Protein AF-A0A1Q3MSQ8-F1 (afdb_monomer)

Structure (mmCIF, N/CA/C/O backbone):
data_AF-A0A1Q3MSQ8-F1
#
_entry.id   AF-A0A1Q3MSQ8-F1
#
loop_
_atom_site.group_PDB
_atom_site.id
_atom_site.type_symbol
_atom_site.label_atom_id
_atom_site.label_alt_id
_atom_site.label_comp_id
_atom_site.label_asym_id
_atom_site.label_entity_id
_atom_site.label_seq_id
_atom_site.pdbx_PDB_ins_code
_atom_site.Cartn_x
_atom_site.Cartn_y
_atom_site.Cartn_z
_atom_site.occupancy
_atom_site.B_iso_or_equiv
_atom_site.auth_seq_id
_atom_site.auth_comp_id
_atom_site.auth_asym_id
_atom_site.auth_atom_id
_atom_site.pdbx_PDB_model_num
ATOM 1 N N . MET A 1 1 ? -13.800 -5.449 -11.370 1.00 63.69 1 MET A N 1
ATOM 2 C CA . MET A 1 1 ? -12.842 -5.411 -10.246 1.00 63.69 1 MET A CA 1
ATOM 3 C C . MET A 1 1 ? -13.075 -4.107 -9.504 1.00 63.69 1 MET A C 1
ATOM 5 O O . MET A 1 1 ? -12.994 -3.051 -10.132 1.00 63.69 1 MET A O 1
ATOM 9 N N . ASN A 1 2 ? -13.481 -4.179 -8.236 1.00 75.88 2 ASN A N 1
ATOM 10 C CA . ASN A 1 2 ? -13.775 -2.991 -7.434 1.00 75.88 2 ASN A CA 1
ATOM 11 C C . ASN A 1 2 ? -12.462 -2.304 -7.053 1.00 75.88 2 ASN A C 1
ATOM 13 O O . ASN A 1 2 ? -11.493 -2.981 -6.705 1.00 75.88 2 ASN A O 1
ATOM 17 N N . HIS A 1 3 ? -12.427 -0.979 -7.166 1.00 82.69 3 HIS A N 1
ATOM 18 C CA . HIS A 1 3 ? -11.273 -0.170 -6.804 1.00 82.69 3 HIS A CA 1
ATOM 19 C C . HIS A 1 3 ? -11.722 1.119 -6.121 1.00 82.69 3 HIS A C 1
ATOM 21 O O . HIS A 1 3 ? -12.742 1.701 -6.488 1.00 82.69 3 HIS A O 1
ATOM 27 N N . VAL A 1 4 ? -10.944 1.557 -5.140 1.00 85.12 4 VAL A N 1
ATOM 28 C CA . VAL A 1 4 ? -11.151 2.782 -4.372 1.00 85.12 4 VAL A CA 1
ATOM 29 C C . VAL A 1 4 ? -9.894 3.632 -4.504 1.00 85.12 4 VAL A C 1
ATOM 31 O O . VAL A 1 4 ? -8.778 3.111 -4.491 1.00 85.12 4 VAL A O 1
ATOM 34 N N . ARG A 1 5 ? -10.069 4.941 -4.683 1.00 85.81 5 ARG A N 1
ATOM 35 C CA . ARG A 1 5 ? -8.953 5.887 -4.734 1.00 85.81 5 ARG A CA 1
ATOM 36 C C . ARG A 1 5 ? -8.682 6.429 -3.340 1.00 85.81 5 ARG A C 1
ATOM 38 O O . ARG A 1 5 ? -9.616 6.778 -2.626 1.00 85.81 5 ARG A O 1
ATOM 45 N N . VAL A 1 6 ? -7.405 6.505 -3.012 1.00 84.62 6 VAL A N 1
ATOM 46 C CA . VAL A 1 6 ? -6.853 7.092 -1.800 1.00 84.62 6 VAL A CA 1
ATOM 47 C C . VAL A 1 6 ? -6.036 8.308 -2.220 1.00 84.62 6 VAL A C 1
ATOM 49 O O . VAL A 1 6 ? -5.218 8.235 -3.146 1.00 84.62 6 VAL A O 1
ATOM 52 N N . HIS A 1 7 ? -6.291 9.434 -1.571 1.00 79.12 7 HIS A N 1
ATOM 53 C CA . HIS A 1 7 ? -5.691 10.716 -1.885 1.00 79.12 7 HIS A CA 1
ATOM 54 C C . HIS A 1 7 ? -4.332 10.874 -1.185 1.00 79.12 7 HIS A C 1
ATOM 56 O O . HIS A 1 7 ? -4.111 10.352 -0.086 1.00 79.12 7 HIS A O 1
ATOM 62 N N . PRO A 1 8 ? -3.391 11.593 -1.820 1.00 77.44 8 PRO A N 1
ATOM 63 C CA . PRO A 1 8 ? -2.103 11.895 -1.212 1.00 77.44 8 PRO A CA 1
ATOM 64 C C . PRO A 1 8 ? -2.261 12.899 -0.063 1.00 77.44 8 PRO A C 1
ATOM 66 O O . PRO A 1 8 ? -3.130 13.771 -0.113 1.00 77.44 8 PRO A O 1
ATOM 69 N N . THR A 1 9 ? -1.391 12.823 0.948 1.00 75.19 9 THR A N 1
ATOM 70 C CA . THR A 1 9 ? -1.416 13.772 2.082 1.00 75.19 9 THR A CA 1
ATOM 71 C C . THR A 1 9 ? -0.771 15.115 1.753 1.00 75.19 9 THR A C 1
ATOM 73 O O . THR A 1 9 ? -1.103 16.135 2.354 1.00 75.19 9 THR A O 1
ATOM 76 N N . SER A 1 10 ? 0.113 15.153 0.753 1.00 63.59 10 SER A N 1
ATOM 77 C CA . SER A 1 10 ? 0.724 16.387 0.263 1.00 63.59 10 SER A CA 1
ATOM 78 C C . SER A 1 10 ? 0.869 16.387 -1.261 1.00 63.59 10 SER A C 1
ATOM 80 O O . SER A 1 10 ? 1.370 15.446 -1.873 1.00 63.59 10 SER A O 1
ATOM 82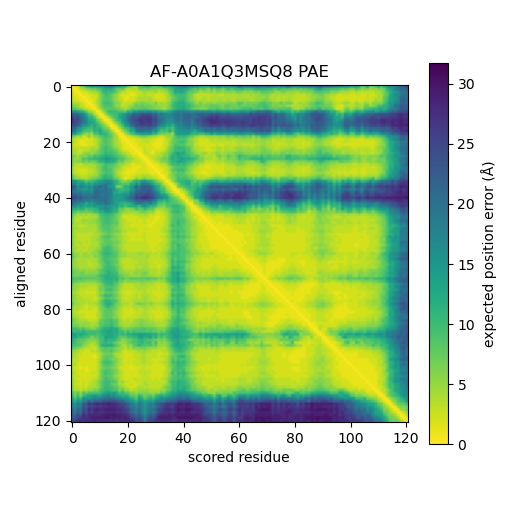 N N . SER A 1 11 ? 0.444 17.483 -1.895 1.00 50.78 11 SER A N 1
ATOM 83 C CA . SER A 1 11 ? 0.744 17.794 -3.293 1.00 50.78 11 SER A CA 1
ATOM 84 C C . SER A 1 11 ? 2.126 18.454 -3.370 1.00 50.78 11 SER A C 1
ATOM 86 O O . SER A 1 11 ? 2.230 19.677 -3.494 1.00 50.78 11 SER A O 1
ATOM 88 N N . VAL A 1 12 ? 3.212 17.692 -3.221 1.00 42.66 12 VAL A N 1
ATOM 89 C CA . VAL A 1 12 ? 4.562 18.277 -3.287 1.00 42.66 12 VAL A CA 1
ATOM 90 C C . VAL A 1 12 ? 4.934 18.579 -4.748 1.00 42.66 12 VAL A C 1
ATOM 92 O O . VAL A 1 12 ? 5.477 17.765 -5.485 1.00 42.66 12 VAL A O 1
ATOM 95 N N . THR A 1 13 ? 4.579 19.803 -5.153 1.00 38.59 13 THR A N 1
ATOM 96 C CA . THR A 1 13 ? 5.292 20.704 -6.082 1.00 38.59 13 THR A CA 1
ATOM 97 C C . THR A 1 13 ? 5.554 20.287 -7.531 1.00 38.59 13 THR A C 1
ATOM 99 O O . THR A 1 13 ? 6.388 20.904 -8.187 1.00 38.59 13 THR A O 1
ATOM 102 N N . THR A 1 14 ? 4.793 19.364 -8.112 1.00 41.28 14 THR A N 1
ATOM 103 C CA . THR A 1 14 ? 4.559 19.382 -9.568 1.00 41.28 14 THR A CA 1
ATOM 104 C C . THR A 1 14 ? 3.089 19.068 -9.838 1.00 41.28 14 THR A C 1
ATOM 106 O O . THR A 1 14 ? 2.482 18.269 -9.138 1.00 41.28 14 THR A O 1
ATOM 109 N N . HIS A 1 15 ? 2.475 19.771 -10.788 1.00 39.41 15 HIS A N 1
ATOM 110 C CA . HIS A 1 15 ? 1.027 19.830 -11.031 1.00 39.41 15 HIS A CA 1
ATO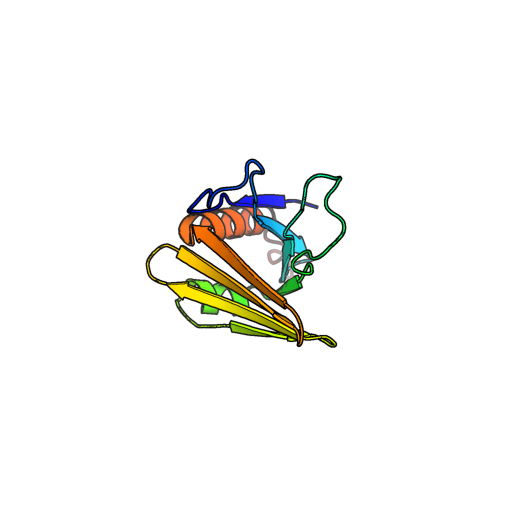M 111 C C . HIS A 1 15 ? 0.391 18.524 -11.557 1.00 39.41 15 HIS A C 1
ATOM 113 O O . HIS A 1 15 ? -0.265 18.534 -12.599 1.00 39.41 15 HIS A O 1
ATOM 119 N N . LYS A 1 16 ? 0.568 17.386 -10.884 1.00 51.53 16 LYS A N 1
ATOM 120 C CA . LYS A 1 16 ? -0.096 16.128 -11.242 1.00 51.53 16 LYS A CA 1
ATOM 121 C C . LYS A 1 16 ? -0.515 15.399 -9.966 1.00 51.53 16 LYS A C 1
ATOM 123 O O . LYS A 1 16 ? 0.313 15.036 -9.145 1.00 51.53 16 LYS A O 1
ATOM 128 N N . GLU A 1 17 ? -1.819 15.238 -9.779 1.00 53.03 17 GLU A N 1
ATOM 129 C CA . GLU A 1 17 ? -2.411 14.546 -8.632 1.00 53.03 17 GLU A CA 1
ATOM 130 C C . GLU A 1 17 ? -1.993 13.065 -8.639 1.00 53.03 17 GLU A C 1
ATOM 132 O O . GLU A 1 17 ? -2.389 12.298 -9.516 1.00 53.03 17 GLU A O 1
ATOM 137 N N . HIS A 1 18 ? -1.165 12.663 -7.675 1.00 65.88 18 HIS A N 1
ATOM 138 C CA . HIS A 1 18 ? -0.755 11.274 -7.474 1.00 65.88 18 HIS A CA 1
ATOM 139 C C . HIS A 1 18 ? -1.740 10.601 -6.512 1.00 65.88 18 HIS A C 1
ATOM 141 O O . HIS A 1 18 ? -1.657 10.832 -5.313 1.00 65.88 18 HIS A O 1
ATOM 147 N N . PHE A 1 19 ? -2.675 9.787 -7.003 1.00 72.62 19 PHE A N 1
ATOM 148 C CA . PHE A 1 19 ? -3.564 8.996 -6.142 1.00 72.62 19 PHE A CA 1
ATOM 149 C C . PHE A 1 19 ? -3.111 7.535 -6.085 1.00 72.62 19 PHE A C 1
ATOM 151 O O . PHE A 1 19 ? -2.649 6.969 -7.078 1.00 72.62 19 PHE A O 1
ATOM 158 N N . LEU A 1 20 ? -3.287 6.908 -4.926 1.00 82.00 20 LEU A N 1
ATOM 159 C CA . LEU A 1 20 ? -3.149 5.466 -4.769 1.00 82.00 20 LEU A CA 1
ATOM 160 C C . LEU A 1 20 ? -4.489 4.819 -5.119 1.00 82.00 20 LEU A C 1
ATOM 162 O O . LEU A 1 20 ? -5.535 5.205 -4.605 1.00 82.00 20 LEU A O 1
ATOM 166 N N . THR A 1 21 ? -4.482 3.822 -5.994 1.00 85.75 21 THR A N 1
ATOM 167 C CA . THR A 1 21 ? -5.657 2.984 -6.231 1.00 85.75 21 THR A CA 1
ATOM 168 C C . THR A 1 21 ? -5.522 1.705 -5.422 1.00 85.75 21 THR A C 1
ATOM 170 O O . THR A 1 21 ? -4.593 0.932 -5.633 1.00 85.75 21 THR A O 1
ATOM 173 N N . VAL A 1 22 ? -6.474 1.460 -4.528 1.00 87.25 22 VAL A N 1
ATOM 174 C CA . VAL A 1 22 ? -6.603 0.190 -3.816 1.00 87.25 22 VAL A CA 1
ATOM 175 C C . VAL A 1 22 ? -7.659 -0.637 -4.535 1.00 87.25 22 VAL A C 1
ATOM 177 O O . VAL A 1 22 ? -8.778 -0.176 -4.752 1.00 87.25 22 VAL A O 1
ATOM 180 N N . GLY A 1 23 ? -7.308 -1.844 -4.955 1.00 86.81 23 GLY A N 1
ATOM 181 C CA . GLY A 1 23 ? -8.200 -2.756 -5.668 1.00 86.81 23 GLY A CA 1
ATOM 182 C C . GLY A 1 23 ? -8.292 -4.100 -4.967 1.00 86.81 23 GLY A C 1
ATOM 183 O O . GLY A 1 23 ? -7.380 -4.491 -4.253 1.00 86.81 23 GLY A O 1
ATOM 184 N N . GLN A 1 24 ? -9.385 -4.825 -5.168 1.00 85.12 24 GLN A N 1
ATOM 185 C CA . GLN A 1 24 ? -9.508 -6.192 -4.664 1.00 85.12 24 GLN A CA 1
ATOM 186 C C . GLN A 1 24 ? -8.944 -7.195 -5.674 1.00 85.12 24 GLN A C 1
ATOM 188 O O . GLN A 1 24 ? -9.390 -7.212 -6.822 1.00 85.12 24 GLN A O 1
ATOM 193 N N . VAL A 1 25 ? -8.028 -8.063 -5.236 1.00 83.06 25 VAL A N 1
ATOM 194 C CA . VAL A 1 25 ? -7.448 -9.162 -6.024 1.00 83.06 25 VAL A CA 1
ATOM 195 C C . VAL A 1 25 ? -7.824 -10.495 -5.378 1.00 83.06 25 VAL A C 1
ATOM 197 O O . VAL A 1 25 ? -7.154 -10.979 -4.473 1.00 83.06 25 VAL A O 1
ATOM 200 N N . GLY A 1 26 ? -8.896 -11.117 -5.863 1.00 75.94 26 GLY A N 1
ATOM 201 C CA . GLY A 1 26 ? -9.415 -12.346 -5.255 1.00 75.94 26 GLY A CA 1
ATOM 202 C C . GLY A 1 26 ? -10.000 -12.113 -3.858 1.00 75.94 26 GLY A C 1
ATOM 203 O O . GLY A 1 26 ? -10.333 -10.984 -3.494 1.00 75.94 26 GLY A O 1
ATOM 204 N N . ASP A 1 27 ? -10.144 -13.191 -3.091 1.00 74.06 27 ASP A N 1
ATOM 205 C CA . ASP A 1 27 ? -10.912 -13.165 -1.839 1.00 74.06 27 ASP A CA 1
ATOM 206 C C . ASP A 1 27 ? -10.111 -12.601 -0.652 1.00 74.06 27 ASP A C 1
ATOM 208 O O . ASP A 1 27 ? -10.691 -12.005 0.250 1.00 74.06 27 ASP A O 1
ATOM 212 N N . GLU A 1 28 ? -8.779 -12.724 -0.670 1.00 80.56 28 GLU A N 1
ATOM 213 C CA . GLU A 1 28 ? -7.920 -12.394 0.482 1.00 80.56 28 GLU A CA 1
ATOM 214 C C . GLU A 1 28 ? -6.772 -11.431 0.161 1.00 80.56 28 GLU A C 1
ATOM 216 O O . GLU A 1 28 ? -5.859 -11.266 0.973 1.00 80.56 28 GLU A O 1
ATOM 221 N N . ARG A 1 29 ? -6.761 -10.804 -1.022 1.00 84.38 29 ARG A N 1
ATOM 222 C CA . ARG A 1 29 ? -5.686 -9.874 -1.396 1.00 84.38 29 ARG A CA 1
ATOM 223 C C . ARG A 1 29 ? -6.220 -8.547 -1.900 1.00 84.38 29 ARG A C 1
ATOM 225 O O . ARG A 1 29 ? -7.275 -8.459 -2.526 1.00 84.38 29 ARG A O 1
ATOM 232 N N . VAL A 1 30 ? -5.432 -7.508 -1.665 1.00 85.81 30 VAL A N 1
ATOM 233 C CA . VAL A 1 30 ? -5.666 -6.161 -2.176 1.00 85.81 30 VAL A CA 1
ATOM 234 C C . VAL A 1 30 ? -4.472 -5.703 -2.997 1.00 85.81 30 VAL A C 1
ATOM 236 O O . VAL A 1 30 ? -3.330 -5.855 -2.574 1.00 85.81 30 VAL A O 1
ATOM 239 N N . SER A 1 31 ? -4.722 -5.158 -4.183 1.00 88.19 31 SER A N 1
ATOM 240 C CA . SER A 1 31 ? -3.707 -4.509 -5.006 1.00 88.19 31 SER A CA 1
ATOM 241 C C . SER A 1 31 ? -3.557 -3.048 -4.630 1.00 88.19 31 SER A C 1
ATOM 243 O O . SER A 1 31 ? -4.555 -2.348 -4.467 1.00 88.19 31 SER A O 1
ATOM 245 N N . PHE A 1 32 ? -2.320 -2.583 -4.622 1.00 86.31 32 PHE A N 1
ATOM 246 C CA . PHE A 1 32 ? -1.940 -1.185 -4.554 1.00 86.3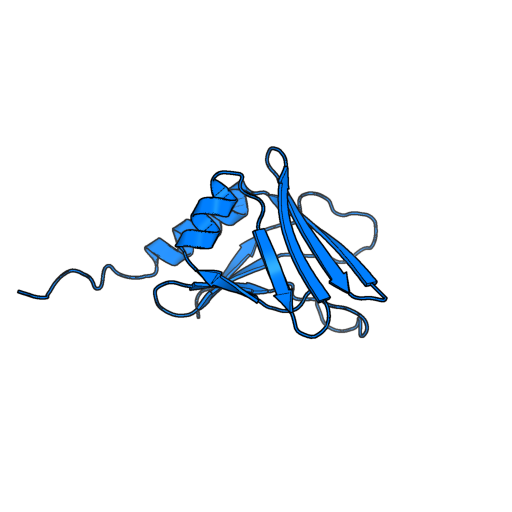1 32 PHE A CA 1
ATOM 247 C C . PHE A 1 32 ? -1.392 -0.807 -5.928 1.00 86.31 32 PHE A C 1
ATOM 249 O O . PHE A 1 32 ? -0.409 -1.381 -6.395 1.00 86.31 32 PHE A O 1
ATOM 256 N N . ASP A 1 33 ? -2.073 0.113 -6.602 1.00 81.94 33 ASP A N 1
ATOM 257 C CA . ASP A 1 33 ? -1.749 0.571 -7.948 1.00 81.94 33 ASP A CA 1
ATOM 258 C C . ASP A 1 33 ? -1.537 2.090 -7.948 1.00 81.94 33 ASP A C 1
ATOM 260 O O . ASP A 1 33 ? -2.456 2.878 -7.704 1.00 81.94 33 ASP A O 1
ATOM 264 N N . PHE A 1 34 ? -0.302 2.495 -8.231 1.00 73.19 34 PHE A N 1
ATOM 265 C CA . PHE A 1 34 ? 0.134 3.886 -8.301 1.00 73.19 34 PHE A CA 1
ATOM 266 C C . PHE A 1 34 ? 0.008 4.362 -9.742 1.00 73.19 34 PHE A C 1
ATOM 268 O O . PHE A 1 34 ? 0.996 4.522 -10.462 1.00 73.19 34 PHE A O 1
ATOM 275 N N . ARG A 1 35 ? -1.227 4.551 -10.211 1.00 60.06 35 ARG A N 1
ATOM 276 C CA . ARG A 1 35 ? -1.425 5.007 -11.589 1.00 60.06 35 ARG A CA 1
ATOM 277 C C . ARG A 1 35 ? -0.882 6.422 -11.774 1.00 60.06 35 ARG A C 1
ATOM 279 O 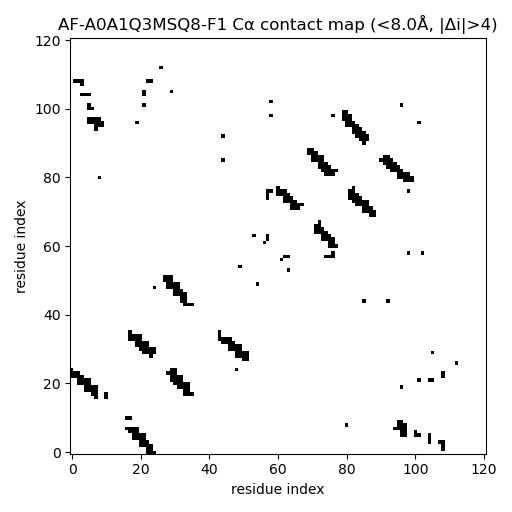O . ARG A 1 35 ? -1.295 7.357 -11.094 1.00 60.06 35 ARG A O 1
ATOM 286 N N . ARG A 1 36 ? -0.040 6.588 -12.796 1.00 54.72 36 ARG A N 1
ATOM 287 C CA . ARG A 1 36 ? 0.201 7.867 -13.479 1.00 54.72 36 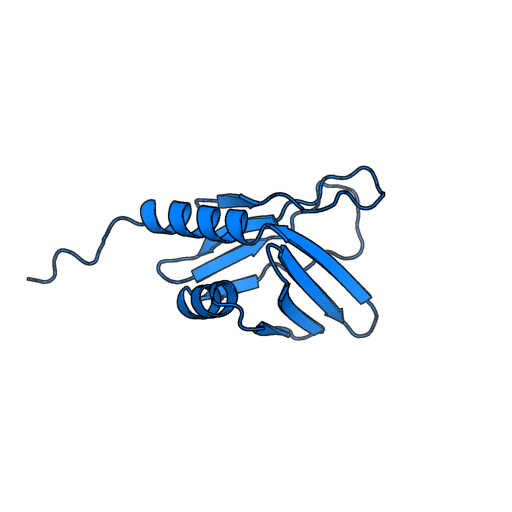ARG A CA 1
ATOM 288 C C . ARG A 1 36 ? -0.880 8.078 -14.549 1.00 54.72 36 ARG A C 1
ATOM 290 O O . ARG A 1 36 ? -1.215 7.152 -15.284 1.00 54.72 36 ARG A O 1
ATOM 297 N N . MET A 1 37 ? -1.400 9.302 -14.678 1.00 42.03 37 MET A N 1
ATOM 298 C CA . MET A 1 37 ? -2.033 9.738 -15.933 1.00 42.03 37 MET A CA 1
ATOM 299 C C . MET A 1 37 ? -0.993 9.719 -17.076 1.00 42.03 37 MET A C 1
ATOM 301 O O . MET A 1 37 ? 0.202 9.880 -16.812 1.00 42.03 37 MET A O 1
ATOM 305 N N . PRO A 1 38 ? -1.416 9.503 -18.334 1.00 38.50 38 PRO A N 1
ATOM 306 C CA . PRO A 1 38 ? -0.524 9.241 -19.463 1.00 38.50 38 PRO A CA 1
ATOM 307 C C . PRO A 1 38 ? 0.407 10.429 -19.747 1.00 38.50 38 PRO A C 1
ATOM 309 O O . PRO A 1 38 ? -0.023 11.581 -19.712 1.00 38.50 38 PRO A O 1
ATOM 312 N N . GLY A 1 39 ? 1.673 10.141 -20.067 1.00 39.22 39 GLY A N 1
ATOM 313 C CA . GLY A 1 39 ? 2.634 11.140 -20.556 1.00 39.22 39 GLY A CA 1
ATOM 314 C C . GLY A 1 39 ? 3.876 11.370 -19.694 1.00 39.22 39 GLY A C 1
ATOM 315 O O . GLY A 1 39 ? 4.488 12.425 -19.809 1.00 39.22 39 GLY A O 1
ATOM 316 N N . ASP A 1 40 ? 4.250 10.428 -18.829 1.00 41.84 40 ASP A N 1
ATOM 317 C CA . ASP A 1 40 ? 5.493 10.524 -18.063 1.00 41.84 40 ASP A CA 1
ATOM 318 C C . ASP A 1 40 ? 6.156 9.141 -18.006 1.00 41.84 40 ASP A C 1
ATOM 320 O O . ASP A 1 40 ? 5.883 8.304 -17.142 1.00 41.84 40 ASP A O 1
ATOM 324 N N . CYS A 1 41 ? 6.935 8.867 -19.050 1.00 41.56 41 CYS A N 1
ATOM 325 C CA . CYS A 1 41 ? 7.656 7.624 -19.270 1.00 41.56 41 CYS A CA 1
ATOM 326 C C . CYS A 1 41 ? 8.971 7.715 -18.496 1.00 41.56 41 CYS A C 1
ATOM 328 O O . CYS A 1 41 ? 9.952 8.262 -18.990 1.00 41.56 41 CYS A O 1
ATOM 330 N N . GLY A 1 42 ? 8.987 7.224 -17.268 1.00 49.41 42 GLY A N 1
ATOM 331 C CA . GLY A 1 42 ? 10.235 7.089 -16.534 1.00 49.41 42 GLY A CA 1
ATOM 332 C C . GLY A 1 42 ? 10.090 6.005 -15.501 1.00 49.41 42 GLY A C 1
ATOM 333 O O . GLY A 1 42 ? 10.520 4.881 -15.717 1.00 49.41 42 GLY A O 1
ATOM 334 N N . HIS A 1 43 ? 9.431 6.328 -14.391 1.00 54.91 43 HIS A N 1
ATOM 335 C CA . HIS A 1 43 ? 9.503 5.502 -13.189 1.00 54.91 43 HIS A CA 1
ATOM 336 C C . HIS A 1 43 ? 8.169 5.565 -12.442 1.00 54.91 43 HIS A C 1
ATOM 338 O O . HIS A 1 43 ? 7.800 6.610 -11.907 1.00 54.91 43 HIS A O 1
ATOM 344 N N . CYS A 1 44 ? 7.402 4.479 -12.489 1.00 58.50 44 CYS A N 1
ATOM 345 C CA . CYS A 1 44 ? 6.187 4.294 -11.696 1.00 58.50 44 CYS A CA 1
ATOM 346 C C . CYS A 1 44 ? 6.504 3.314 -10.566 1.00 58.50 44 CYS A C 1
ATOM 348 O O . CYS A 1 44 ? 7.249 2.364 -10.793 1.00 58.50 44 CYS A O 1
ATOM 350 N N . VAL A 1 45 ? 5.919 3.508 -9.381 1.00 65.12 45 VAL A N 1
ATOM 351 C CA . VAL A 1 45 ? 5.925 2.447 -8.365 1.00 65.12 45 VAL A CA 1
ATOM 352 C C . VAL A 1 45 ? 5.168 1.247 -8.948 1.00 65.12 45 VAL A C 1
ATOM 354 O O . VAL A 1 45 ? 4.048 1.436 -9.441 1.00 65.12 45 VAL A O 1
ATOM 357 N N . PRO A 1 46 ? 5.754 0.038 -8.955 1.00 71.25 46 PRO A N 1
ATOM 358 C CA . PRO A 1 46 ? 5.095 -1.120 -9.535 1.00 71.25 46 PRO A CA 1
ATOM 359 C C . PRO A 1 46 ? 3.828 -1.473 -8.753 1.00 71.25 46 PRO A C 1
ATOM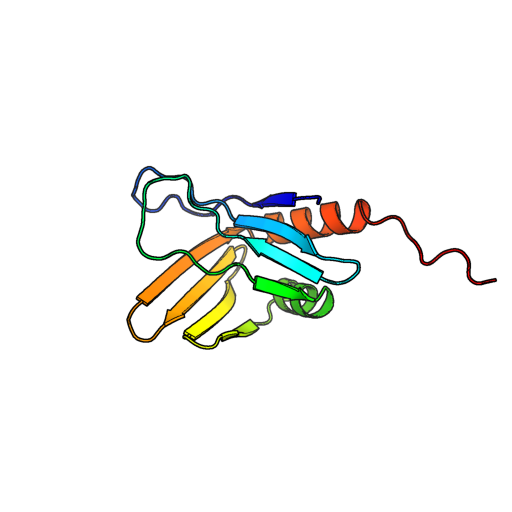 361 O O . PRO A 1 46 ? 3.751 -1.313 -7.535 1.00 71.25 46 PRO A O 1
ATOM 364 N N . THR A 1 47 ? 2.812 -1.963 -9.465 1.00 80.25 47 THR A N 1
ATOM 365 C CA . THR A 1 47 ? 1.610 -2.509 -8.833 1.00 80.25 47 THR A CA 1
ATOM 366 C C . THR A 1 47 ? 1.988 -3.750 -8.029 1.00 80.25 47 THR A C 1
ATOM 368 O O . THR A 1 47 ? 2.596 -4.676 -8.564 1.00 80.25 47 THR A O 1
ATOM 371 N N . PHE A 1 48 ? 1.579 -3.808 -6.766 1.00 84.19 48 PHE A N 1
ATOM 372 C CA . PHE A 1 48 ? 1.792 -4.971 -5.903 1.00 84.19 48 PHE A CA 1
ATOM 373 C C . PHE A 1 48 ? 0.497 -5.369 -5.200 1.00 84.19 48 PHE A C 1
ATOM 375 O O . PHE A 1 48 ? -0.474 -4.615 -5.207 1.00 84.19 48 PHE A O 1
ATOM 382 N N . ALA A 1 49 ? 0.460 -6.564 -4.604 1.00 88.06 49 ALA A N 1
ATOM 383 C CA . ALA A 1 49 ? -0.705 -7.038 -3.864 1.00 88.06 49 ALA A CA 1
ATOM 384 C C . ALA A 1 49 ? -0.338 -7.612 -2.494 1.00 88.06 49 ALA A C 1
ATOM 386 O O . ALA A 1 49 ? 0.458 -8.551 -2.406 1.00 88.06 49 ALA A O 1
ATOM 387 N N . LEU A 1 50 ? -0.992 -7.099 -1.454 1.00 88.38 50 LEU A N 1
ATOM 388 C CA . LEU A 1 50 ? -0.882 -7.554 -0.069 1.00 88.38 50 LEU A CA 1
ATOM 389 C C . LEU A 1 50 ? -1.983 -8.564 0.250 1.00 88.38 50 LEU A C 1
ATOM 391 O O . LEU A 1 50 ? -3.085 -8.464 -0.290 1.00 88.38 50 LEU A O 1
ATOM 395 N N . SER A 1 51 ? -1.708 -9.515 1.143 1.00 88.25 51 SER A N 1
ATOM 396 C CA . SER A 1 51 ? -2.783 -10.267 1.796 1.00 88.25 51 SER A CA 1
ATOM 397 C C . SER A 1 51 ? -3.556 -9.360 2.758 1.00 88.25 51 SER A C 1
ATOM 399 O O . SER A 1 51 ? -3.033 -8.352 3.239 1.00 88.25 51 SER A O 1
ATOM 401 N N . ALA A 1 52 ? -4.789 -9.740 3.085 1.00 83.56 52 ALA A N 1
ATOM 402 C CA . ALA A 1 52 ? -5.580 -9.062 4.108 1.00 83.56 52 ALA A CA 1
ATOM 403 C C . ALA A 1 52 ? -4.867 -9.048 5.475 1.00 83.56 52 ALA A C 1
ATOM 405 O O . ALA A 1 52 ? -4.947 -8.054 6.191 1.00 83.56 52 ALA A O 1
ATOM 406 N N . SER A 1 53 ? -4.125 -10.112 5.813 1.00 86.31 53 SER A N 1
ATOM 407 C CA . SER A 1 53 ? -3.328 -10.183 7.045 1.00 86.31 53 SER A CA 1
ATOM 408 C C . SER A 1 53 ? -2.175 -9.179 7.058 1.00 86.31 53 SER A C 1
ATOM 410 O O . SER A 1 53 ? -2.053 -8.420 8.012 1.00 86.31 53 SER A O 1
ATOM 412 N N . ALA A 1 54 ? -1.385 -9.107 5.981 1.00 87.94 54 ALA A N 1
ATOM 413 C CA . ALA A 1 54 ? -0.290 -8.148 5.869 1.00 87.94 54 ALA A CA 1
ATOM 414 C C . ALA A 1 54 ? -0.824 -6.711 5.917 1.00 87.94 54 ALA A C 1
ATOM 416 O O . ALA A 1 54 ? -0.286 -5.863 6.622 1.00 87.94 54 ALA A O 1
ATOM 417 N N . LEU A 1 55 ? -1.942 -6.441 5.237 1.00 88.12 55 LEU A N 1
ATOM 418 C CA . LEU A 1 55 ? -2.589 -5.138 5.330 1.00 88.12 55 LEU A CA 1
ATOM 419 C C . LEU A 1 55 ? -3.017 -4.810 6.770 1.00 88.12 55 LEU A C 1
ATOM 421 O O . LEU A 1 55 ? -2.817 -3.683 7.213 1.00 88.12 55 LEU A O 1
ATOM 425 N N . ALA A 1 56 ? -3.600 -5.764 7.499 1.00 86.50 56 ALA A N 1
ATOM 426 C CA . ALA A 1 56 ? -4.001 -5.552 8.887 1.00 86.50 56 ALA A CA 1
ATOM 427 C C . ALA A 1 56 ? -2.796 -5.252 9.793 1.00 86.50 56 ALA A C 1
ATOM 429 O O . ALA A 1 56 ? -2.869 -4.343 10.616 1.00 86.50 56 ALA A O 1
ATOM 430 N N . GLU A 1 57 ? -1.676 -5.956 9.607 1.00 89.31 57 GLU A N 1
ATOM 431 C CA . GLU A 1 57 ? -0.420 -5.689 10.320 1.00 89.31 57 GLU A CA 1
ATOM 432 C C . GLU A 1 57 ? 0.121 -4.285 10.015 1.00 89.31 57 GLU A C 1
ATOM 434 O O . GLU A 1 57 ? 0.512 -3.560 10.934 1.00 89.31 57 GLU A O 1
ATOM 439 N N . MET A 1 58 ? 0.069 -3.863 8.748 1.00 91.25 58 MET A N 1
ATOM 440 C CA . MET A 1 58 ? 0.454 -2.514 8.325 1.00 91.25 58 MET A CA 1
ATOM 441 C C . MET A 1 58 ? -0.443 -1.442 8.952 1.00 91.25 58 MET A C 1
ATOM 443 O O . MET A 1 58 ? 0.048 -0.457 9.494 1.00 91.25 58 MET A O 1
ATOM 447 N N . LEU A 1 59 ? -1.765 -1.631 8.931 1.00 88.06 59 LEU A N 1
ATOM 448 C CA . LEU A 1 59 ? -2.715 -0.703 9.555 1.00 88.06 59 LEU A CA 1
ATOM 449 C C . LEU A 1 59 ? -2.571 -0.653 11.085 1.00 88.06 59 LEU A C 1
ATOM 451 O O . LEU A 1 59 ? -2.898 0.364 11.692 1.00 88.06 59 LEU A O 1
ATOM 455 N N . ALA A 1 60 ? -2.055 -1.719 11.705 1.00 88.81 60 ALA A N 1
ATOM 456 C CA . ALA A 1 60 ? -1.701 -1.757 13.123 1.00 88.81 60 ALA A CA 1
ATOM 457 C C . ALA A 1 60 ? -0.359 -1.063 13.443 1.00 88.81 60 ALA A C 1
ATOM 459 O O . ALA A 1 60 ? 0.050 -1.039 14.604 1.00 88.81 60 ALA A O 1
ATOM 460 N N . GLY A 1 61 ? 0.314 -0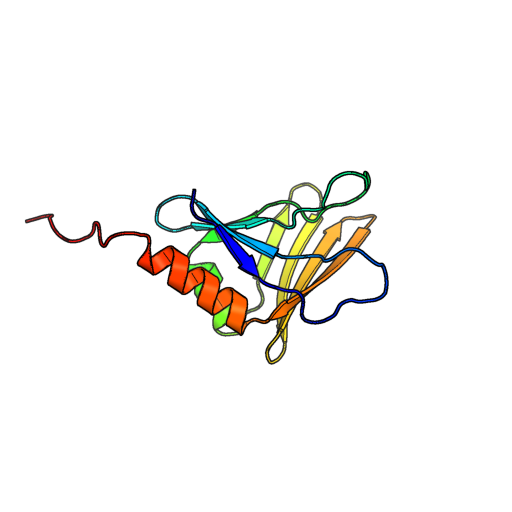.490 12.439 1.00 89.94 61 GLY A N 1
ATOM 461 C CA . GLY A 1 61 ? 1.559 0.262 12.596 1.00 89.94 61 GLY A CA 1
ATOM 462 C C . GLY A 1 61 ? 2.831 -0.541 12.330 1.00 89.94 61 GLY A C 1
ATOM 463 O O . GLY A 1 61 ? 3.914 -0.070 12.666 1.00 89.94 61 GLY A O 1
ATOM 464 N N . SER A 1 62 ? 2.730 -1.744 11.758 1.00 93.19 62 SER A N 1
ATOM 465 C CA . SER A 1 62 ? 3.915 -2.524 11.387 1.00 93.19 62 SER A CA 1
ATOM 466 C C . SER A 1 62 ? 4.482 -2.060 10.051 1.00 93.19 62 SER A C 1
ATOM 468 O O . SER A 1 62 ? 3.746 -1.829 9.091 1.00 93.19 62 SER A O 1
ATOM 470 N N . ASN A 1 63 ? 5.806 -1.997 9.968 1.00 93.88 63 ASN A N 1
ATOM 471 C CA . ASN A 1 63 ? 6.487 -1.750 8.706 1.00 93.88 63 ASN A CA 1
ATOM 472 C C . ASN A 1 63 ? 6.470 -3.019 7.861 1.00 93.88 63 ASN A C 1
ATOM 474 O O . ASN A 1 63 ? 6.735 -4.110 8.369 1.00 93.88 63 ASN A O 1
ATOM 478 N N . LEU A 1 64 ? 6.206 -2.867 6.566 1.00 93.12 64 LEU A N 1
ATOM 479 C CA . LEU A 1 64 ? 6.289 -3.963 5.608 1.00 93.12 64 LEU A CA 1
ATOM 480 C C . LEU A 1 64 ? 7.335 -3.661 4.548 1.00 93.12 64 LEU A C 1
ATOM 482 O O . LEU A 1 64 ? 7.366 -2.566 3.992 1.00 93.12 64 LEU A O 1
ATOM 486 N N . THR A 1 65 ? 8.122 -4.676 4.212 1.00 92.62 65 THR A N 1
ATOM 487 C CA . THR A 1 65 ? 9.030 -4.655 3.068 1.00 92.62 65 THR A CA 1
ATOM 488 C C . THR A 1 65 ? 8.627 -5.763 2.107 1.00 92.62 65 THR A C 1
ATOM 490 O O . THR A 1 65 ? 8.396 -6.900 2.517 1.00 92.62 65 THR A O 1
ATOM 493 N N . ILE A 1 66 ? 8.515 -5.420 0.828 1.00 89.00 66 ILE A N 1
ATOM 494 C CA . ILE A 1 66 ? 8.198 -6.339 -0.261 1.00 89.00 66 ILE A CA 1
ATOM 495 C C . ILE A 1 66 ? 9.397 -6.354 -1.197 1.00 89.00 66 ILE A C 1
ATOM 497 O O . ILE A 1 66 ? 9.666 -5.358 -1.869 1.00 89.00 66 ILE A O 1
ATOM 501 N N . ASP A 1 67 ? 10.095 -7.482 -1.252 1.00 89.25 67 ASP A N 1
ATOM 502 C CA . ASP A 1 67 ? 11.215 -7.663 -2.169 1.00 89.25 67 ASP A CA 1
ATOM 503 C C . ASP A 1 67 ? 10.709 -7.915 -3.594 1.00 89.25 67 ASP A C 1
ATOM 505 O O . ASP A 1 67 ? 9.804 -8.722 -3.834 1.00 89.25 67 ASP A O 1
ATOM 509 N N . LEU A 1 68 ? 11.309 -7.211 -4.548 1.00 83.50 68 LEU A N 1
ATOM 510 C CA . LEU A 1 68 ? 11.080 -7.337 -5.981 1.00 83.50 68 LEU A CA 1
ATOM 511 C C . LEU A 1 68 ? 12.375 -7.792 -6.661 1.00 83.50 68 LEU A C 1
ATOM 513 O O . LEU A 1 68 ? 13.448 -7.815 -6.064 1.00 83.50 68 LEU A O 1
ATOM 517 N N . ALA A 1 69 ? 12.282 -8.170 -7.935 1.00 85.00 69 ALA A N 1
ATOM 518 C CA . ALA A 1 69 ? 13.457 -8.601 -8.691 1.00 85.00 69 ALA A CA 1
ATOM 519 C C . ALA A 1 69 ? 14.467 -7.460 -8.929 1.00 85.00 69 ALA A C 1
ATOM 521 O O . ALA A 1 69 ? 15.659 -7.723 -9.056 1.00 85.00 69 ALA A O 1
ATOM 522 N N . ASP A 1 70 ? 13.990 -6.216 -9.002 1.00 81.56 70 ASP A N 1
ATOM 523 C CA . ASP A 1 70 ? 14.743 -5.004 -9.341 1.00 81.56 70 ASP A CA 1
ATOM 524 C C . ASP A 1 70 ? 14.781 -3.965 -8.203 1.00 81.56 70 ASP A C 1
ATOM 526 O O . ASP A 1 70 ? 15.207 -2.825 -8.404 1.00 81.56 70 ASP A O 1
ATOM 530 N N . GLY A 1 71 ? 14.353 -4.344 -6.996 1.00 86.44 71 GLY A N 1
ATOM 531 C CA . GLY A 1 71 ? 14.288 -3.427 -5.864 1.00 86.44 71 GLY A CA 1
ATOM 532 C C . GLY A 1 71 ? 13.414 -3.923 -4.721 1.00 86.44 71 GLY A C 1
ATOM 533 O O . GLY A 1 71 ? 13.157 -5.115 -4.581 1.00 86.44 71 GLY A O 1
ATOM 534 N N . SER A 1 72 ? 12.927 -2.997 -3.905 1.00 89.44 72 SER A N 1
ATOM 535 C CA . SER A 1 72 ? 11.962 -3.270 -2.845 1.00 89.44 72 SER A CA 1
ATOM 536 C C . SER A 1 72 ? 10.923 -2.160 -2.730 1.00 89.44 72 SER A C 1
ATOM 538 O O . SER A 1 72 ? 11.143 -1.009 -3.126 1.00 89.44 72 SER A O 1
ATOM 540 N N . ILE A 1 73 ? 9.766 -2.517 -2.177 1.00 88.12 73 ILE A N 1
ATOM 541 C CA . ILE A 1 73 ? 8.755 -1.567 -1.723 1.00 88.12 73 ILE A CA 1
ATOM 542 C C . ILE A 1 73 ? 8.720 -1.595 -0.204 1.00 88.12 73 ILE A C 1
ATOM 544 O O . ILE A 1 73 ? 8.552 -2.658 0.388 1.00 88.12 73 ILE A O 1
ATOM 548 N N . GLU A 1 74 ? 8.828 -0.432 0.423 1.00 90.62 74 GLU A N 1
ATOM 549 C CA . GLU A 1 74 ? 8.672 -0.277 1.866 1.00 90.62 74 GLU A CA 1
ATOM 550 C C . GLU A 1 74 ? 7.386 0.496 2.158 1.00 90.62 74 GLU A C 1
ATOM 552 O O . GLU A 1 74 ? 7.138 1.554 1.579 1.00 90.62 74 GLU A O 1
ATOM 557 N N . LEU A 1 75 ? 6.576 -0.039 3.066 1.00 91.44 75 LEU A N 1
ATOM 558 C CA . LEU A 1 75 ? 5.359 0.570 3.587 1.00 91.44 75 LEU A CA 1
ATOM 559 C C . LEU A 1 75 ? 5.601 0.892 5.057 1.00 91.44 75 LEU A C 1
ATOM 561 O O . LEU A 1 75 ? 5.791 -0.013 5.871 1.00 91.44 75 LEU A O 1
ATOM 565 N N . ASN A 1 76 ? 5.622 2.180 5.378 1.00 92.38 76 ASN A N 1
ATOM 566 C CA . ASN A 1 76 ? 6.003 2.697 6.685 1.00 92.38 76 ASN A CA 1
ATOM 567 C C . ASN A 1 76 ? 4.875 3.588 7.229 1.00 92.38 76 ASN A C 1
ATOM 569 O O . ASN A 1 76 ? 4.736 4.736 6.795 1.00 92.38 76 ASN A O 1
ATOM 573 N N . PRO A 1 77 ? 4.028 3.075 8.135 1.00 92.06 77 PRO A N 1
ATOM 574 C CA . PRO A 1 77 ? 3.039 3.887 8.835 1.00 92.06 77 PRO A CA 1
ATOM 575 C C . PRO A 1 77 ? 3.733 4.907 9.752 1.00 92.06 77 PRO A C 1
ATOM 577 O O . PRO A 1 77 ? 4.495 4.536 10.644 1.00 92.06 77 PRO A O 1
ATOM 580 N N . VAL A 1 78 ? 3.459 6.199 9.565 1.00 90.31 78 VAL A N 1
ATOM 581 C CA . VAL A 1 78 ? 4.031 7.294 10.364 1.00 90.31 78 VAL A CA 1
ATOM 582 C C . VAL A 1 78 ? 2.913 8.238 10.788 1.00 90.31 78 VAL A C 1
ATOM 584 O O . VAL A 1 78 ? 2.435 9.057 10.007 1.00 90.31 78 VAL A O 1
ATOM 587 N N . GLY A 1 79 ? 2.493 8.135 12.050 1.00 89.88 79 GLY A N 1
ATOM 588 C CA . GLY A 1 79 ? 1.361 8.914 12.552 1.00 89.88 79 GLY A CA 1
ATOM 589 C C . GLY A 1 79 ? 0.059 8.533 11.841 1.00 89.88 79 GLY A C 1
ATOM 590 O O . GLY A 1 79 ? -0.361 7.380 11.898 1.00 89.88 79 GLY A O 1
ATOM 591 N N . ASP A 1 80 ? -0.587 9.504 11.200 1.00 90.12 80 ASP A N 1
ATOM 592 C CA . ASP A 1 80 ? -1.815 9.347 10.410 1.00 90.12 80 ASP A CA 1
ATOM 593 C C . ASP A 1 80 ? -1.560 9.105 8.911 1.00 90.12 80 ASP A C 1
ATOM 595 O O . ASP A 1 80 ? -2.504 8.967 8.122 1.00 90.12 80 ASP A O 1
ATOM 599 N N . GLU A 1 81 ? -0.295 8.990 8.515 1.00 90.50 81 GLU A N 1
ATOM 600 C CA . GLU A 1 81 ? 0.121 8.805 7.133 1.00 90.50 81 GLU A CA 1
ATOM 601 C C . GLU A 1 81 ? 0.756 7.432 6.896 1.00 90.50 81 GLU A C 1
ATOM 603 O O . GLU A 1 81 ? 1.320 6.798 7.788 1.00 90.50 81 GLU A O 1
ATOM 608 N N . LEU A 1 82 ? 0.686 6.984 5.648 1.00 89.88 82 LEU A N 1
ATOM 609 C CA . LEU A 1 82 ? 1.452 5.866 5.127 1.00 89.88 82 LEU A CA 1
ATOM 610 C C . LEU A 1 82 ? 2.503 6.409 4.162 1.00 89.88 82 LEU A C 1
ATOM 612 O O . LEU A 1 82 ? 2.155 6.926 3.095 1.00 89.88 82 LEU A O 1
ATOM 616 N N . GLU A 1 83 ? 3.774 6.268 4.526 1.00 88.00 83 GLU A N 1
ATOM 617 C CA . GLU A 1 83 ? 4.895 6.518 3.628 1.00 88.00 83 GLU A CA 1
ATOM 618 C C . GLU A 1 83 ? 5.188 5.258 2.811 1.00 88.00 83 GLU A C 1
ATOM 620 O O . GLU A 1 83 ? 5.242 4.144 3.336 1.00 88.00 83 GLU A O 1
ATOM 625 N N . ILE A 1 84 ? 5.359 5.437 1.508 1.00 85.62 84 ILE A N 1
ATOM 626 C CA . ILE A 1 84 ? 5.560 4.358 0.547 1.00 85.62 84 ILE A CA 1
ATOM 627 C C . ILE A 1 84 ? 6.832 4.667 -0.221 1.00 85.62 84 ILE A C 1
ATOM 629 O O . ILE A 1 84 ? 6.889 5.657 -0.956 1.00 85.62 84 ILE A O 1
ATOM 633 N N . PHE A 1 85 ? 7.833 3.809 -0.063 1.00 83.81 85 PHE A N 1
ATOM 634 C CA . PHE A 1 85 ? 9.119 3.932 -0.731 1.00 83.81 85 PHE A CA 1
ATOM 635 C C . PHE A 1 85 ? 9.246 2.850 -1.791 1.00 83.81 85 PHE A C 1
ATOM 637 O O . PHE A 1 85 ? 9.028 1.679 -1.502 1.00 83.81 85 PHE A O 1
ATOM 644 N N . TYR A 1 86 ? 9.646 3.230 -3.000 1.00 82.69 86 TYR A N 1
ATOM 645 C CA . TYR A 1 86 ? 10.197 2.287 -3.969 1.00 82.69 86 TYR A CA 1
ATOM 646 C C . TYR A 1 86 ? 11.697 2.523 -4.055 1.00 82.69 86 TYR A C 1
ATOM 648 O O . TYR A 1 86 ? 12.114 3.62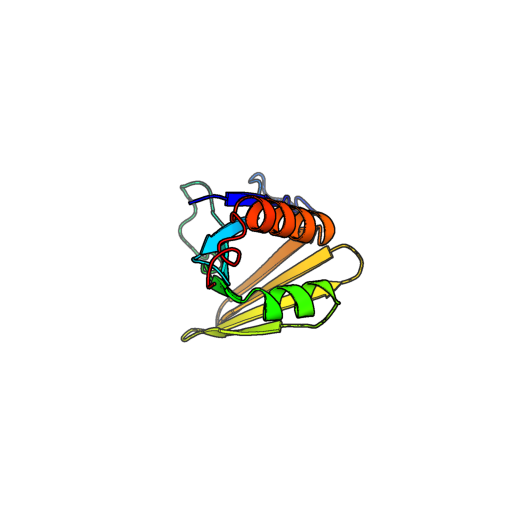8 -4.411 1.00 82.69 86 TYR A O 1
ATOM 656 N N . ARG A 1 87 ? 12.487 1.506 -3.705 1.00 81.88 87 ARG A N 1
ATOM 657 C CA . ARG A 1 87 ? 13.949 1.540 -3.758 1.00 81.88 87 ARG A CA 1
ATOM 658 C C . ARG A 1 87 ? 14.435 0.571 -4.822 1.00 81.88 87 ARG A C 1
ATOM 660 O O . ARG A 1 87 ? 14.289 -0.634 -4.669 1.00 81.88 87 ARG A O 1
ATOM 667 N N . SER A 1 88 ? 15.049 1.103 -5.864 1.00 80.50 88 SER A N 1
ATOM 668 C CA . SER A 1 88 ? 15.874 0.346 -6.813 1.00 80.50 88 SER A CA 1
ATOM 669 C C . SER A 1 88 ? 17.300 0.892 -6.765 1.00 80.50 88 SER A C 1
ATOM 671 O O . SER A 1 88 ? 17.535 1.928 -6.138 1.00 80.50 88 SER A O 1
ATOM 673 N N . GLU A 1 89 ? 18.253 0.231 -7.424 1.00 76.81 89 GLU A N 1
ATOM 674 C CA . GLU A 1 89 ? 19.660 0.670 -7.442 1.00 76.81 89 GLU A CA 1
ATOM 675 C C . GLU A 1 89 ? 19.834 2.131 -7.899 1.00 76.81 89 GLU A C 1
ATOM 677 O O . GLU A 1 89 ? 20.748 2.818 -7.448 1.00 76.81 89 GLU A O 1
ATOM 682 N N . GLU A 1 90 ? 18.931 2.627 -8.748 1.00 67.12 90 GLU A N 1
ATOM 683 C CA . GLU A 1 90 ? 19.053 3.938 -9.390 1.00 67.12 90 GLU A CA 1
ATOM 684 C C . GLU A 1 90 ? 17.995 4.955 -8.926 1.00 67.12 90 GLU A C 1
ATOM 686 O O . GLU A 1 90 ? 18.094 6.140 -9.249 1.00 67.12 90 GLU A O 1
ATOM 691 N N . ILE A 1 91 ? 16.957 4.522 -8.192 1.00 66.06 91 ILE A N 1
ATOM 692 C CA . ILE A 1 91 ? 15.739 5.325 -7.992 1.00 66.06 91 ILE A CA 1
ATOM 693 C C . ILE A 1 91 ? 15.159 5.128 -6.602 1.00 66.06 91 ILE A C 1
ATOM 695 O O . ILE A 1 91 ? 14.884 4.002 -6.185 1.00 66.06 91 ILE A O 1
ATOM 699 N N . ILE A 1 92 ? 14.879 6.254 -5.945 1.00 71.00 92 ILE A N 1
ATOM 700 C CA . ILE A 1 92 ? 14.064 6.326 -4.735 1.00 71.00 92 ILE A CA 1
ATOM 701 C C . ILE A 1 92 ? 12.831 7.173 -5.052 1.00 71.00 92 ILE A C 1
ATOM 703 O O . ILE A 1 92 ? 12.946 8.372 -5.308 1.00 71.00 92 ILE A O 1
ATOM 707 N N . LEU A 1 93 ? 11.652 6.552 -5.042 1.00 70.50 93 LEU A N 1
ATOM 708 C CA . LEU A 1 93 ? 10.368 7.256 -5.125 1.00 70.50 93 LEU A CA 1
ATOM 709 C C . LEU A 1 93 ? 9.693 7.233 -3.757 1.00 70.50 93 LEU A C 1
ATOM 711 O O . LEU A 1 93 ? 9.702 6.197 -3.096 1.00 70.50 93 LEU A O 1
ATOM 715 N N . VAL A 1 94 ? 9.091 8.357 -3.360 1.00 75.38 94 VAL A N 1
ATOM 716 C CA . VAL A 1 94 ? 8.392 8.502 -2.076 1.00 75.38 94 VAL A CA 1
ATOM 717 C C . VAL A 1 94 ? 6.977 9.010 -2.319 1.00 75.38 94 VAL A C 1
ATOM 719 O O . VAL A 1 94 ? 6.787 10.063 -2.928 1.00 75.38 94 VAL A O 1
ATOM 722 N N . HIS A 1 95 ? 5.987 8.278 -1.815 1.00 79.88 95 HIS A N 1
ATOM 723 C CA . HIS A 1 95 ? 4.585 8.687 -1.795 1.00 79.88 95 HIS A CA 1
ATOM 724 C C . HIS A 1 95 ? 4.057 8.705 -0.361 1.00 79.88 95 HIS A C 1
ATOM 726 O O . HIS A 1 95 ? 4.467 7.891 0.461 1.00 79.88 95 HIS A O 1
ATOM 732 N N . ARG A 1 96 ? 3.138 9.630 -0.068 1.00 83.50 96 ARG A N 1
ATOM 733 C CA . ARG A 1 96 ? 2.481 9.756 1.240 1.00 83.50 96 ARG A CA 1
ATOM 734 C C . ARG A 1 96 ? 0.977 9.836 1.044 1.00 83.50 96 ARG A C 1
ATOM 736 O O . ARG A 1 96 ? 0.509 10.655 0.251 1.00 83.50 96 ARG A O 1
ATOM 743 N N . VAL A 1 97 ? 0.234 8.978 1.733 1.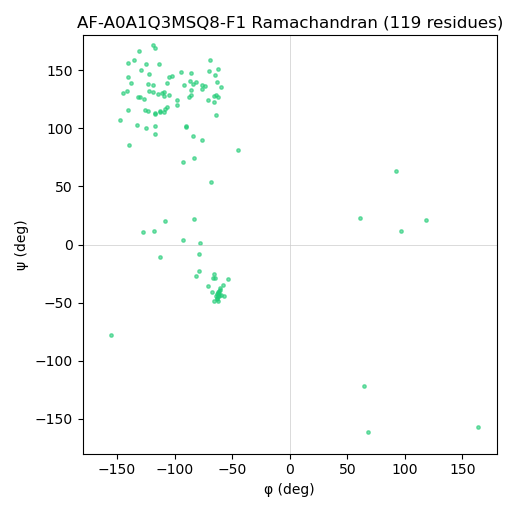00 86.12 97 VAL A N 1
ATOM 744 C CA . VAL A 1 97 ? -1.236 8.906 1.680 1.00 86.12 97 VAL A CA 1
ATOM 745 C C . VAL A 1 97 ? -1.822 8.779 3.081 1.00 86.12 97 VAL A C 1
ATOM 747 O O . VAL A 1 97 ? -1.127 8.357 4.002 1.00 86.12 97 VAL A O 1
ATOM 750 N N . TRP A 1 98 ? -3.095 9.131 3.258 1.00 88.69 98 TRP A N 1
ATOM 751 C CA . TRP A 1 98 ? -3.741 9.035 4.567 1.00 88.69 98 TRP A CA 1
ATOM 752 C C . TRP A 1 98 ? -3.981 7.572 4.942 1.00 88.69 98 TRP A C 1
ATOM 754 O O . TRP A 1 98 ? -4.682 6.849 4.229 1.00 88.69 98 TRP A O 1
ATOM 764 N N . LEU A 1 99 ? -3.470 7.144 6.099 1.00 89.31 99 LEU A N 1
ATOM 765 C CA . LEU A 1 99 ? -3.661 5.781 6.603 1.00 89.31 99 LEU A CA 1
ATOM 766 C C . LEU A 1 99 ? -5.156 5.480 6.812 1.00 89.31 99 LEU A C 1
ATOM 768 O O . LEU A 1 99 ? -5.637 4.391 6.493 1.00 89.31 99 LEU A O 1
ATOM 772 N N . ALA A 1 100 ? -5.913 6.481 7.275 1.00 89.06 100 ALA A N 1
ATOM 773 C CA . ALA A 1 100 ? -7.360 6.389 7.449 1.00 89.06 100 ALA A CA 1
ATOM 774 C C . ALA A 1 100 ? -8.098 6.131 6.124 1.00 89.06 100 ALA A C 1
ATOM 776 O O . ALA A 1 100 ? -9.026 5.324 6.084 1.00 89.06 100 ALA A O 1
ATOM 777 N N . GLU A 1 101 ? -7.676 6.760 5.025 1.00 90.19 101 GLU A N 1
ATOM 778 C CA . GLU A 1 101 ? -8.288 6.528 3.714 1.00 90.19 101 GLU A CA 1
ATOM 779 C C . GLU A 1 101 ? -7.950 5.137 3.164 1.00 90.19 101 GLU A C 1
ATOM 781 O O . GLU A 1 101 ? -8.817 4.491 2.574 1.00 90.19 101 GLU A O 1
ATOM 786 N N . VAL A 1 102 ? -6.739 4.625 3.417 1.00 89.25 102 VAL A N 1
ATOM 787 C CA . VAL A 1 102 ? -6.379 3.232 3.094 1.00 89.25 102 VAL A CA 1
ATOM 788 C C . VAL A 1 102 ? -7.265 2.248 3.867 1.00 89.25 102 VAL A C 1
ATOM 790 O O . VAL A 1 102 ? -7.791 1.300 3.281 1.00 89.25 102 VAL A O 1
ATOM 793 N N . ALA A 1 103 ? -7.492 2.490 5.162 1.00 88.56 103 ALA A N 1
ATOM 794 C CA . ALA A 1 103 ? -8.368 1.659 5.987 1.00 88.56 103 ALA A CA 1
ATOM 795 C C . ALA A 1 103 ? -9.830 1.688 5.504 1.00 88.56 103 ALA A C 1
ATOM 797 O O . ALA A 1 103 ? -10.481 0.645 5.413 1.00 88.56 103 ALA A O 1
ATOM 798 N N . VAL A 1 104 ? -10.352 2.868 5.147 1.00 88.88 104 VAL A N 1
ATOM 799 C CA . VAL A 1 104 ? -11.701 3.009 4.574 1.00 88.88 104 VAL A CA 1
ATOM 800 C C . VAL A 1 104 ? -11.800 2.275 3.239 1.00 88.88 104 VAL A C 1
ATOM 802 O O . VAL A 1 104 ? -12.745 1.512 3.040 1.00 88.88 104 VAL A O 1
ATOM 805 N N . ALA A 1 105 ? -10.817 2.442 2.351 1.00 88.00 105 ALA A N 1
ATOM 806 C CA . ALA A 1 105 ? -10.771 1.749 1.069 1.00 88.00 105 ALA A CA 1
ATOM 807 C C . ALA A 1 105 ? -10.810 0.226 1.244 1.00 88.00 105 ALA A C 1
ATOM 809 O O . ALA A 1 105 ? -11.584 -0.453 0.570 1.00 88.00 105 ALA A O 1
ATOM 810 N N . PHE A 1 106 ? -10.042 -0.309 2.194 1.00 84.50 106 PHE A N 1
ATOM 811 C CA . PHE A 1 106 ? -10.072 -1.729 2.521 1.00 84.50 106 PHE A CA 1
ATOM 812 C C . PHE A 1 106 ? -11.437 -2.186 3.033 1.00 84.50 106 PHE A C 1
ATOM 814 O O . PHE A 1 106 ? -11.985 -3.154 2.511 1.00 84.50 106 PHE A O 1
ATOM 821 N N . ASN A 1 107 ? -12.021 -1.469 3.994 1.00 83.38 107 ASN A N 1
ATOM 822 C CA . ASN A 1 107 ? -13.333 -1.812 4.543 1.00 83.38 107 ASN A CA 1
ATOM 823 C C . ASN A 1 107 ? -14.429 -1.783 3.470 1.00 83.38 107 ASN A C 1
ATOM 825 O O . ASN A 1 107 ? -15.293 -2.659 3.448 1.00 83.38 107 ASN A O 1
ATOM 829 N N . MET A 1 108 ? -14.381 -0.815 2.551 1.00 84.31 108 MET A N 1
ATOM 830 C CA . MET A 1 108 ? -15.296 -0.756 1.411 1.00 84.31 108 MET A CA 1
ATOM 831 C C . MET A 1 108 ? -15.133 -1.977 0.503 1.00 84.31 108 MET A C 1
ATOM 833 O O . MET A 1 108 ? -16.127 -2.577 0.108 1.00 84.31 108 MET A O 1
ATOM 837 N N . LEU A 1 109 ? -13.900 -2.381 0.191 1.00 80.19 109 LEU A N 1
ATOM 838 C CA . LEU A 1 109 ? -13.641 -3.562 -0.638 1.00 80.19 109 LEU A CA 1
ATOM 839 C C . LEU A 1 109 ? -14.057 -4.864 0.067 1.00 80.19 109 LEU A C 1
ATOM 841 O O . LEU A 1 109 ? -14.682 -5.724 -0.554 1.00 80.19 109 LEU A O 1
ATOM 845 N N . ALA A 1 110 ? -13.797 -4.986 1.369 1.00 74.69 110 ALA A N 1
ATOM 846 C CA . ALA A 1 110 ? -14.212 -6.128 2.178 1.00 74.69 110 ALA A CA 1
ATOM 847 C C . ALA A 1 110 ? -15.744 -6.241 2.263 1.00 74.69 110 ALA A C 1
ATOM 849 O O . ALA A 1 110 ? -16.286 -7.320 2.050 1.00 74.69 110 ALA A O 1
ATOM 850 N N . ALA A 1 111 ? -16.459 -5.132 2.478 1.00 71.75 111 ALA A N 1
ATOM 851 C CA . ALA A 1 111 ? -17.925 -5.111 2.507 1.00 71.75 111 ALA A CA 1
ATOM 852 C C . ALA A 1 111 ? -18.561 -5.460 1.149 1.00 71.75 111 ALA A C 1
ATOM 854 O O . ALA A 1 111 ? -19.663 -6.005 1.092 1.00 71.75 111 ALA A O 1
ATOM 855 N N . LEU A 1 112 ? -17.865 -5.162 0.049 1.00 63.88 112 LEU A N 1
ATOM 856 C CA . LEU A 1 112 ? -18.271 -5.542 -1.305 1.00 63.88 112 LEU A CA 1
ATOM 857 C C . LEU A 1 112 ? -17.957 -7.006 -1.638 1.00 63.88 112 LEU A C 1
ATOM 859 O O . LEU A 1 112 ? -18.394 -7.490 -2.683 1.00 63.88 112 LEU A O 1
ATOM 863 N N . THR A 1 113 ? -17.232 -7.706 -0.765 1.00 56.97 113 THR A N 1
ATOM 864 C CA . THR A 1 113 ? -17.023 -9.151 -0.836 1.00 56.97 113 THR A CA 1
ATOM 865 C C . THR A 1 113 ? -18.158 -9.789 -0.039 1.00 56.97 113 THR A C 1
ATOM 867 O O . THR A 1 113 ? -18.132 -9.756 1.192 1.00 56.97 113 THR A O 1
ATOM 870 N N . PRO A 1 114 ? -19.215 -10.316 -0.685 1.00 47.16 114 PRO A N 1
ATOM 871 C CA . PRO A 1 114 ? -20.300 -10.921 0.065 1.00 47.16 114 PRO A CA 1
ATOM 872 C C . PRO A 1 114 ? -19.712 -12.073 0.870 1.00 47.16 114 PRO A C 1
ATOM 874 O O . PRO A 1 114 ? -18.935 -12.856 0.324 1.00 47.16 114 PRO A O 1
ATOM 877 N N . LEU A 1 115 ? -20.101 -12.168 2.141 1.00 41.81 115 LEU A N 1
ATOM 878 C CA . LEU A 1 115 ? -19.887 -13.298 3.042 1.00 41.81 115 LEU A CA 1
ATOM 879 C C . LEU A 1 115 ? -20.212 -14.633 2.337 1.00 41.81 115 LEU A C 1
ATOM 881 O O . LEU A 1 115 ? -21.283 -15.204 2.514 1.00 41.81 115 LEU A O 1
ATOM 885 N N . ARG A 1 116 ? -19.280 -15.166 1.543 1.00 42.25 116 ARG A N 1
ATOM 886 C CA . ARG A 1 116 ? -19.332 -16.509 0.947 1.00 42.25 116 ARG A CA 1
ATOM 887 C C . ARG A 1 116 ? -18.831 -17.577 1.927 1.00 42.25 116 ARG A C 1
ATOM 889 O O . ARG A 1 116 ? -18.460 -18.666 1.515 1.00 42.25 116 ARG A O 1
ATOM 896 N N . MET A 1 117 ? -18.859 -17.272 3.227 1.00 38.09 117 MET A N 1
ATOM 897 C CA . MET A 1 117 ? -18.670 -18.238 4.313 1.00 38.09 117 MET A CA 1
ATOM 898 C C . MET A 1 117 ? -19.963 -18.550 5.084 1.00 38.09 117 MET A C 1
ATOM 900 O O . MET A 1 117 ? -19.912 -19.041 6.207 1.00 38.09 117 MET A O 1
ATOM 904 N N . ALA A 1 118 ? -21.135 -18.292 4.508 1.00 38.56 118 ALA A N 1
ATOM 905 C CA . ALA A 1 118 ? -22.358 -18.951 4.948 1.00 38.56 118 ALA A CA 1
ATOM 906 C C . ALA A 1 118 ? -22.711 -20.010 3.898 1.00 38.56 118 ALA A C 1
ATOM 908 O O . ALA A 1 118 ? -22.779 -19.681 2.719 1.00 38.56 118 ALA A O 1
ATOM 909 N N . HIS A 1 119 ? -22.939 -21.250 4.337 1.00 38.09 119 HIS A N 1
ATOM 910 C CA . HIS A 1 119 ? -23.216 -22.463 3.546 1.00 38.09 119 HIS A CA 1
ATOM 911 C C . HIS A 1 119 ? -22.005 -23.329 3.172 1.00 38.09 119 HIS A C 1
ATOM 913 O O . HIS A 1 119 ? -21.762 -23.621 2.007 1.00 38.09 119 HIS A O 1
ATOM 919 N N . TYR A 1 120 ? -21.345 -23.877 4.191 1.00 36.97 120 TYR A N 1
ATOM 920 C CA . TYR A 1 120 ? -21.189 -25.333 4.217 1.00 36.97 120 TYR A CA 1
ATOM 921 C C . TYR A 1 120 ? -21.918 -25.843 5.463 1.00 36.97 120 TYR A C 1
ATOM 923 O O . TYR A 1 120 ? -21.481 -25.619 6.590 1.00 36.97 120 TYR A O 1
ATOM 931 N N . SER A 1 121 ? -23.115 -26.382 5.224 1.00 40.16 121 SER A N 1
ATOM 932 C CA . SER A 1 121 ? -23.905 -27.191 6.159 1.00 40.16 121 SER A CA 1
ATOM 933 C C . SER A 1 121 ? -23.527 -28.651 5.977 1.00 40.16 121 SER A C 1
ATOM 935 O O . SER A 1 121 ? -23.264 -29.015 4.808 1.00 40.16 121 SER A O 1
#

Solvent-accessible surface area (backbone atoms only — not comparable to full-atom values): 7230 Å² total; per-residue (Å²): 127,65,68,37,81,29,58,45,71,64,88,83,86,58,104,65,89,62,40,43,33,42,30,56,49,76,95,56,28,36,30,46,34,49,62,72,78,91,90,73,94,82,82,70,62,75,70,47,71,42,43,55,64,58,47,50,44,34,77,74,55,40,73,46,77,46,84,52,99,73,35,36,39,38,40,41,53,53,92,66,29,31,38,38,35,36,42,36,98,88,46,80,48,81,47,47,28,39,40,64,46,51,52,51,42,49,51,54,53,52,68,70,49,70,80,80,83,69,84,88,126

Nearest PDB structures (foldseek):
  6slc-assembly1_CCC  TM=4.987E-01  e=2.724E-02  Streptomyces sp. Ag82_O1-9
  9etf-assembly1_B  TM=4.447E-01  e=2.045E-01  Gallus gallus
  6drg-assembly1_A  TM=3.780E-01  e=1.252E-01  Homo sapiens
  6mp4-assembly2_E  TM=5.069E-01  e=8.903E-01  Homo sapiens
  2ftb-assembly1_A  TM=4.659E-01  e=7.984E-01  Ambystoma mexicanum

Sequence (121 aa):
MNHVRVHPTSSVTTHKEHFLTVGQVGDERVSFDFRRMPGDCGHCVPTFALSASALAEMLAGSNLTIDLADGSIELNPVGDELEIFYRSEEIILVHRVWLAEVAVAFNMLAALTPLRMAHYS

Secondary structure (DSSP, 8-state):
--EEEE-BS---SSS---PEEEEEETTTEEEEE-PPPSS--S--PPPEEEEHHHHHHHHTT--EEEE-SS-EEEEEEETTEEEEEEE-SS-EEEEEEEHHHHHHHHHHHHHTS--TTS---

Radius of gyration: 15.2 Å; Cα contacts (8 Å, |Δi|>4): 212; chains: 1; bounding box: 44×48×34 Å

Foldseek 3Di:
DDKDWFFFPDPPDDPFGFIWIWADDPQFKIKTARDDDPDDPDDTDDIDMDGNVVLVCLLVQDWDWADDPFFIWIWGDDPQKTWIWTDGPVDTDITITGSVSVVVRVVVNNVVNPPPVPDPD

Mean predicted aligned error: 8.77 Å

pLDDT: mean 75.13, std 17.31, range [36.97, 93.88]